Protein AF-A0A3A9ALZ8-F1 (afdb_monomer)

Structure (mmCIF, N/CA/C/O backbone):
data_AF-A0A3A9ALZ8-F1
#
_entry.id   AF-A0A3A9ALZ8-F1
#
loop_
_atom_site.group_PDB
_atom_site.id
_atom_site.type_symbol
_atom_site.label_atom_id
_atom_site.label_alt_id
_atom_site.label_comp_id
_atom_site.label_asym_id
_atom_site.label_entity_id
_atom_site.label_seq_id
_atom_site.pdbx_PDB_ins_code
_atom_site.Cartn_x
_atom_site.Cartn_y
_atom_site.Cartn_z
_atom_site.occupancy
_atom_site.B_iso_or_equiv
_atom_site.auth_seq_id
_atom_site.auth_comp_id
_atom_site.auth_asym_id
_atom_site.auth_atom_id
_atom_site.pdbx_PDB_model_num
ATOM 1 N N . MET A 1 1 ? 8.168 -3.096 16.384 1.00 80.00 1 MET A N 1
ATOM 2 C CA . MET A 1 1 ? 7.434 -2.612 15.188 1.00 80.00 1 MET A CA 1
ATOM 3 C C . MET A 1 1 ? 6.151 -3.407 14.941 1.00 80.00 1 MET A C 1
ATOM 5 O O . MET A 1 1 ? 5.094 -2.793 14.881 1.00 80.00 1 MET A O 1
ATOM 9 N N . LEU A 1 2 ? 6.206 -4.744 14.873 1.00 89.50 2 LEU A N 1
ATOM 10 C CA . LEU A 1 2 ? 5.036 -5.590 14.574 1.00 89.50 2 LEU A CA 1
ATOM 11 C C . LEU A 1 2 ? 3.878 -5.452 15.576 1.00 89.50 2 LEU A C 1
ATOM 13 O O . LEU A 1 2 ? 2.742 -5.302 15.146 1.00 89.50 2 LEU A O 1
ATOM 17 N N . ASN A 1 3 ? 4.152 -5.383 16.886 1.00 92.62 3 ASN A N 1
ATOM 18 C CA . ASN A 1 3 ? 3.104 -5.153 17.897 1.00 92.62 3 ASN A CA 1
ATOM 19 C C . ASN A 1 3 ? 2.332 -3.846 17.657 1.00 92.62 3 ASN A C 1
ATOM 21 O O . ASN A 1 3 ? 1.124 -3.801 17.855 1.00 92.62 3 ASN A O 1
ATOM 25 N N . LYS A 1 4 ? 3.009 -2.797 17.166 1.00 93.56 4 LYS A N 1
ATOM 26 C CA . LYS A 1 4 ? 2.353 -1.530 16.808 1.00 93.56 4 LYS A CA 1
ATOM 27 C C . LYS A 1 4 ? 1.463 -1.683 15.568 1.00 93.56 4 LYS A C 1
ATOM 29 O O . LYS A 1 4 ? 0.420 -1.052 15.506 1.00 93.56 4 LYS A O 1
ATOM 34 N N . CYS A 1 5 ? 1.858 -2.525 14.609 1.00 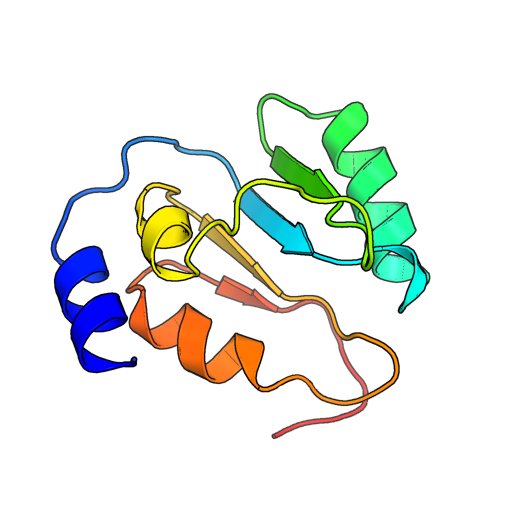93.38 5 CYS A N 1
ATOM 35 C CA . CYS A 1 5 ? 1.052 -2.824 13.420 1.00 93.38 5 CYS A CA 1
ATOM 36 C C . CYS A 1 5 ? -0.201 -3.621 13.788 1.00 93.38 5 CYS A C 1
ATOM 38 O O . CYS A 1 5 ? -1.288 -3.237 13.379 1.00 93.38 5 CYS A O 1
ATOM 40 N N . ARG A 1 6 ? -0.055 -4.652 14.630 1.00 95.12 6 ARG A N 1
ATOM 41 C CA . ARG A 1 6 ? -1.183 -5.459 15.120 1.00 95.12 6 ARG A CA 1
ATOM 42 C C . ARG A 1 6 ? -2.172 -4.616 15.920 1.00 95.12 6 ARG A C 1
ATOM 44 O O . ARG A 1 6 ? -3.358 -4.677 15.648 1.00 95.12 6 ARG A O 1
ATOM 51 N N . LYS A 1 7 ? -1.678 -3.747 16.809 1.00 95.94 7 LYS A N 1
ATOM 52 C CA . LYS A 1 7 ? -2.53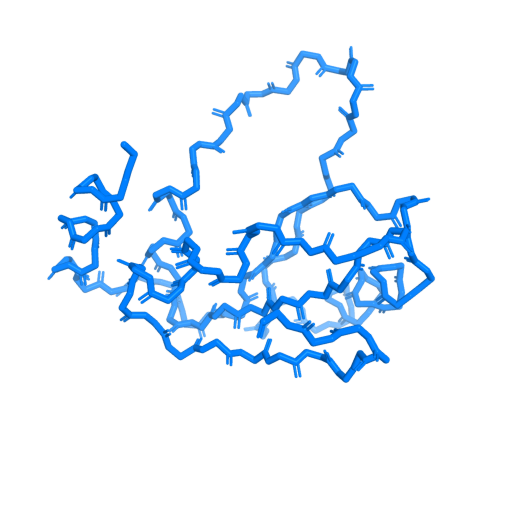0 -2.794 17.531 1.00 95.94 7 LYS A CA 1
ATOM 53 C C . LYS A 1 7 ? -3.261 -1.835 16.581 1.00 95.94 7 LYS A C 1
ATOM 55 O O . LYS A 1 7 ? -4.443 -1.587 16.751 1.00 95.94 7 LYS A O 1
ATOM 60 N N . ALA A 1 8 ? -2.585 -1.319 15.553 1.00 94.81 8 ALA A N 1
ATOM 61 C CA . ALA A 1 8 ? -3.231 -0.469 14.548 1.00 94.81 8 ALA A CA 1
ATOM 62 C C . ALA A 1 8 ? -4.270 -1.229 13.697 1.00 94.81 8 ALA A C 1
ATOM 64 O O . ALA A 1 8 ? -5.218 -0.625 13.203 1.00 94.81 8 ALA A O 1
ATOM 65 N N . ALA A 1 9 ? -4.107 -2.545 13.529 1.00 94.56 9 ALA A N 1
ATOM 66 C CA . ALA A 1 9 ? -5.034 -3.396 12.789 1.00 94.56 9 ALA A CA 1
ATOM 67 C C . ALA A 1 9 ? -6.398 -3.551 13.478 1.00 94.56 9 ALA A C 1
ATOM 69 O O . ALA A 1 9 ? -7.396 -3.754 12.783 1.00 94.56 9 ALA A O 1
ATOM 70 N N . GLU A 1 10 ? -6.423 -3.452 14.814 1.00 96.25 10 GLU A N 1
ATOM 71 C CA . GLU A 1 10 ? -7.631 -3.535 15.649 1.00 96.25 10 GLU A CA 1
ATOM 72 C C . GLU A 1 10 ? -8.591 -2.366 15.387 1.00 96.25 10 GLU A C 1
ATOM 74 O O . GLU A 1 10 ? -9.806 -2.516 15.511 1.00 96.25 10 GLU A O 1
ATOM 79 N N . GLU A 1 11 ? -8.069 -1.206 14.979 1.00 95.44 11 GLU A N 1
ATOM 80 C CA . GLU A 1 11 ? -8.905 -0.079 14.578 1.00 95.44 11 GLU A CA 1
ATOM 81 C C . GLU A 1 11 ? -9.594 -0.357 13.239 1.00 95.44 11 GLU A C 1
ATOM 83 O O . GLU A 1 11 ? -9.022 -0.954 12.324 1.00 95.44 11 GLU A O 1
ATOM 88 N N . LYS A 1 12 ? -10.826 0.134 13.075 1.00 96.38 12 LYS A N 1
ATOM 89 C CA . LYS A 1 12 ? -11.516 0.085 11.782 1.00 96.38 12 LYS A CA 1
ATOM 90 C C . LYS A 1 12 ? -10.822 1.020 10.788 1.00 96.38 12 LYS A C 1
ATOM 92 O O . LYS A 1 12 ? -10.464 2.150 11.126 1.00 96.38 12 LYS A O 1
ATOM 97 N N . TRP A 1 13 ? -10.667 0.564 9.546 1.00 97.56 13 TRP A N 1
ATOM 98 C CA . TRP A 1 13 ? -10.225 1.429 8.453 1.00 97.56 13 TRP A CA 1
ATOM 99 C C . TRP A 1 13 ? -11.205 2.600 8.258 1.00 97.56 13 TRP A C 1
ATOM 101 O O . TRP A 1 13 ? -12.403 2.489 8.527 1.00 97.56 13 TRP A O 1
ATOM 111 N N . LYS A 1 14 ? -10.673 3.728 7.793 1.00 97.50 14 LYS A N 1
ATOM 112 C CA . LYS A 1 14 ? -11.378 5.000 7.583 1.00 97.50 14 LYS A CA 1
ATOM 113 C C . LYS A 1 14 ? -11.424 5.396 6.109 1.00 97.50 14 LYS A C 1
ATOM 115 O O . LYS A 1 14 ? -12.327 6.115 5.704 1.00 97.50 14 LYS A O 1
ATOM 120 N N . ASP A 1 15 ? -10.483 4.899 5.311 1.00 97.69 15 ASP A N 1
ATOM 121 C CA . ASP A 1 15 ? -10.374 5.193 3.886 1.00 97.69 15 ASP A CA 1
ATOM 122 C C . ASP A 1 15 ? -10.573 3.905 3.064 1.00 97.69 15 ASP A C 1
ATOM 124 O O . ASP A 1 15 ? -9.837 2.939 3.275 1.00 97.69 15 ASP A O 1
ATOM 128 N N . PRO A 1 16 ? -11.560 3.830 2.154 1.00 98.00 16 PRO A N 1
ATOM 129 C CA . PRO A 1 16 ? -11.839 2.619 1.386 1.00 98.00 16 PRO A CA 1
ATOM 130 C C . PRO A 1 16 ? -10.830 2.339 0.258 1.00 98.00 16 PRO A C 1
ATOM 132 O O . PRO A 1 16 ? -10.929 1.285 -0.371 1.00 98.00 16 PRO A O 1
ATOM 135 N N . ARG A 1 17 ? -9.889 3.249 -0.017 1.00 98.06 17 ARG A N 1
ATOM 136 C CA . ARG A 1 17 ? -8.936 3.155 -1.133 1.00 98.06 17 ARG A CA 1
ATOM 137 C C . ARG A 1 17 ? -7.819 2.141 -0.895 1.00 98.06 17 ARG A C 1
ATOM 139 O O . ARG A 1 17 ? -7.547 1.717 0.230 1.00 98.06 17 ARG A O 1
ATOM 146 N N . ILE A 1 18 ? -7.140 1.791 -1.984 1.00 97.75 18 ILE A N 1
ATOM 147 C CA . ILE A 1 18 ? -5.911 0.998 -2.005 1.00 97.75 18 ILE A CA 1
ATOM 148 C C . ILE A 1 18 ? -4.724 1.918 -1.731 1.00 97.75 18 ILE A C 1
ATOM 150 O O . ILE A 1 18 ? -4.470 2.860 -2.481 1.00 97.75 18 ILE A O 1
ATOM 154 N N . CYS A 1 19 ? -3.977 1.634 -0.668 1.00 96.19 19 CYS A N 1
ATOM 155 C CA . CYS A 1 19 ? -2.838 2.449 -0.268 1.00 96.19 19 CYS A CA 1
ATOM 156 C C . CYS A 1 19 ? -1.495 1.828 -0.645 1.00 96.19 19 CYS A C 1
ATOM 158 O O . CYS A 1 19 ? -1.252 0.636 -0.436 1.00 96.19 19 CYS A O 1
ATOM 160 N N . TRP A 1 20 ? -0.592 2.685 -1.123 1.00 93.75 20 TRP A N 1
ATOM 161 C CA . TRP A 1 20 ? 0.837 2.413 -1.187 1.00 93.75 20 TRP A CA 1
ATOM 162 C C . TRP A 1 20 ? 1.624 3.706 -1.012 1.00 93.75 20 TRP A C 1
ATOM 164 O O . TRP A 1 20 ? 1.251 4.769 -1.497 1.00 93.75 20 TRP A O 1
ATOM 174 N N . LYS A 1 21 ? 2.757 3.597 -0.327 1.00 90.50 21 LYS A N 1
ATOM 175 C CA . LYS A 1 21 ? 3.686 4.711 -0.105 1.00 90.50 21 LYS A CA 1
ATOM 176 C C . LYS A 1 21 ? 5.109 4.236 -0.284 1.00 90.50 21 LYS A C 1
ATOM 178 O O . LYS A 1 21 ? 5.471 3.238 0.342 1.00 90.50 21 LYS A O 1
ATOM 183 N N . GLY A 1 22 ? 5.927 4.896 -1.088 1.00 87.81 22 GLY A N 1
ATOM 184 C CA . GLY A 1 22 ? 7.309 4.460 -1.266 1.00 87.81 22 GLY A CA 1
ATOM 185 C C . GLY A 1 22 ? 8.049 5.122 -2.415 1.00 87.81 22 GLY A C 1
ATOM 186 O O . GLY A 1 22 ? 7.537 5.998 -3.104 1.00 87.81 22 GLY A O 1
ATOM 187 N N . ASN A 1 23 ? 9.290 4.684 -2.624 1.00 88.25 23 ASN A N 1
ATOM 188 C CA . ASN A 1 23 ? 10.115 5.189 -3.712 1.00 88.25 23 ASN A CA 1
ATOM 189 C C . ASN A 1 23 ? 9.779 4.465 -5.024 1.00 88.25 23 ASN A C 1
ATOM 191 O O . ASN A 1 23 ? 10.077 3.273 -5.188 1.00 88.25 23 ASN A O 1
ATOM 195 N N . VAL A 1 24 ? 9.179 5.203 -5.956 1.00 89.88 24 VAL A N 1
ATOM 196 C CA . VAL A 1 24 ? 8.775 4.719 -7.283 1.00 89.88 24 VAL A CA 1
ATOM 197 C C . VAL A 1 24 ? 9.959 4.457 -8.214 1.00 89.88 24 VAL A C 1
ATOM 199 O O . VAL A 1 24 ? 9.889 3.561 -9.046 1.00 89.88 24 VAL A O 1
ATOM 202 N N . LYS A 1 25 ? 11.102 5.125 -8.003 1.00 88.38 25 LYS A N 1
ATOM 203 C CA . LYS A 1 25 ? 12.305 5.011 -8.853 1.00 88.38 25 LYS A CA 1
ATOM 204 C C . LYS A 1 25 ? 13.021 3.658 -8.738 1.00 88.38 25 LYS A C 1
ATOM 206 O O . LYS A 1 25 ? 14.028 3.437 -9.390 1.00 88.38 25 LYS A O 1
ATOM 211 N N . THR A 1 26 ? 12.531 2.763 -7.881 1.00 87.25 26 THR A N 1
ATOM 212 C CA . THR A 1 26 ? 13.153 1.456 -7.608 1.00 87.25 26 THR A CA 1
ATOM 213 C C . THR A 1 26 ? 12.600 0.316 -8.462 1.00 87.25 26 THR A C 1
ATOM 215 O O . THR A 1 26 ? 13.165 -0.774 -8.443 1.00 87.25 26 THR A O 1
ATOM 218 N N . ASN A 1 27 ? 11.482 0.522 -9.170 1.00 89.75 27 ASN A N 1
ATOM 219 C CA . ASN A 1 27 ? 10.894 -0.484 -10.052 1.00 89.75 27 ASN A CA 1
ATOM 220 C C . ASN A 1 27 ? 9.898 0.154 -11.038 1.00 89.75 27 ASN A C 1
ATOM 222 O O . ASN A 1 27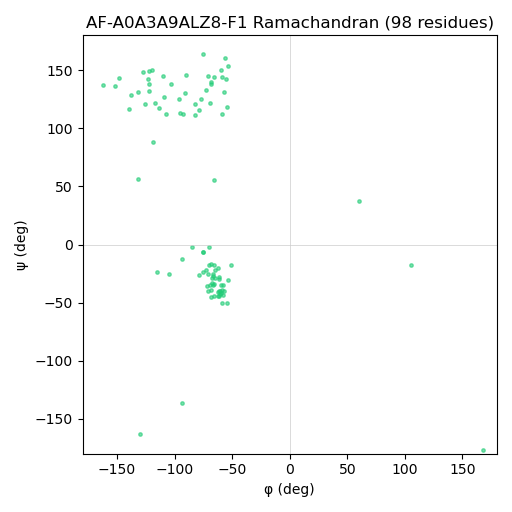 ? 9.063 0.958 -10.627 1.00 89.75 27 ASN A O 1
ATOM 226 N N . VAL A 1 28 ? 9.927 -0.251 -12.312 1.00 91.00 28 VAL A N 1
ATOM 227 C CA . VAL A 1 28 ? 9.025 0.282 -13.352 1.00 91.00 28 VAL A CA 1
ATOM 228 C C . VAL A 1 28 ? 7.538 0.065 -13.036 1.00 91.00 28 VAL A C 1
ATOM 230 O O . VAL A 1 28 ? 6.728 0.956 -13.279 1.00 91.00 28 VAL A O 1
ATOM 233 N N . SER A 1 29 ? 7.164 -1.045 -12.395 1.00 91.50 29 SER A N 1
ATOM 234 C CA . SER A 1 29 ? 5.772 -1.304 -12.008 1.00 91.50 29 SER A CA 1
ATOM 235 C C . SER A 1 29 ? 5.264 -0.330 -10.942 1.00 91.50 29 SER A C 1
ATOM 237 O O . SER A 1 29 ? 4.070 -0.051 -10.879 1.00 91.50 29 SER A O 1
ATOM 239 N N . ARG A 1 30 ? 6.155 0.251 -10.123 1.00 91.75 30 ARG A N 1
ATOM 240 C CA . ARG A 1 30 ? 5.776 1.309 -9.169 1.00 91.75 30 ARG A CA 1
ATOM 241 C C . ARG A 1 30 ? 5.457 2.621 -9.883 1.00 91.75 30 ARG A C 1
ATOM 243 O O . ARG A 1 30 ? 4.542 3.316 -9.459 1.00 91.75 30 ARG A O 1
ATOM 250 N N . MET A 1 31 ? 6.176 2.935 -10.964 1.00 91.69 31 MET A N 1
ATOM 251 C CA . MET A 1 31 ? 5.848 4.074 -11.832 1.00 91.69 31 MET A CA 1
ATOM 252 C C . MET A 1 31 ? 4.508 3.857 -12.540 1.00 91.69 31 MET A C 1
ATOM 254 O O . MET A 1 31 ? 3.673 4.750 -12.548 1.00 91.69 31 MET A O 1
ATOM 258 N N . GLN A 1 32 ? 4.260 2.655 -13.068 1.00 92.75 32 GLN A N 1
ATOM 259 C CA . GLN A 1 32 ? 2.970 2.315 -13.680 1.00 92.75 32 GLN A CA 1
ATOM 260 C C . GLN A 1 32 ? 1.804 2.478 -12.698 1.00 92.75 32 GLN A C 1
ATOM 262 O O . GLN A 1 32 ? 0.785 3.064 -13.051 1.00 92.75 32 GLN A O 1
ATOM 267 N N . LEU A 1 33 ? 1.962 2.020 -11.453 1.00 91.94 33 LEU A N 1
ATOM 268 C CA . LEU A 1 33 ? 0.942 2.213 -10.423 1.00 91.94 33 LEU A CA 1
ATOM 269 C C . LEU A 1 33 ? 0.734 3.673 -10.033 1.00 91.94 33 LEU A C 1
ATOM 271 O O . LEU A 1 33 ? -0.402 4.042 -9.753 1.00 91.94 33 LEU A O 1
ATOM 275 N N . LEU A 1 34 ? 1.786 4.497 -10.043 1.00 93.31 34 LEU A N 1
ATOM 276 C CA . LEU A 1 34 ? 1.634 5.936 -9.850 1.00 93.31 34 LEU A CA 1
ATOM 277 C C . LEU A 1 34 ? 0.711 6.518 -10.932 1.00 93.31 34 LEU A C 1
ATOM 279 O O . LEU A 1 34 ? -0.301 7.120 -10.587 1.00 93.31 34 LEU A O 1
ATOM 283 N N . TYR A 1 35 ? 0.965 6.230 -12.212 1.00 94.38 35 TYR A N 1
ATOM 284 C CA . TYR A 1 35 ? 0.100 6.692 -13.307 1.00 94.38 35 TYR A CA 1
ATOM 285 C C . TYR A 1 35 ? -1.342 6.175 -13.196 1.00 94.38 35 TYR A C 1
ATOM 287 O O . TYR A 1 35 ? -2.293 6.916 -13.440 1.00 94.38 35 TYR A O 1
ATOM 295 N N . ILE A 1 36 ? -1.530 4.910 -12.800 1.00 94.62 36 ILE A N 1
ATOM 296 C CA . ILE A 1 36 ? -2.867 4.349 -12.550 1.00 94.62 36 ILE A CA 1
ATOM 297 C C . ILE A 1 36 ? -3.552 5.112 -11.412 1.00 94.62 36 ILE A C 1
ATOM 299 O O . ILE A 1 36 ? -4.720 5.467 -11.532 1.00 94.62 36 ILE A O 1
ATOM 303 N N . SER A 1 37 ? -2.834 5.402 -10.327 1.00 95.50 37 SER A N 1
ATOM 304 C CA . SER A 1 37 ? -3.399 6.105 -9.176 1.00 95.50 37 SER A CA 1
ATOM 305 C C . SER A 1 37 ? -3.780 7.553 -9.474 1.00 95.50 37 SER A C 1
ATOM 307 O O . SER A 1 37 ? -4.793 8.022 -8.968 1.00 95.50 37 SER A O 1
ATOM 309 N N . GLU A 1 38 ? -3.017 8.236 -10.330 1.00 95.44 38 GLU A N 1
ATOM 310 C CA . GLU A 1 38 ? -3.326 9.593 -10.789 1.00 95.44 38 GLU A CA 1
ATOM 311 C 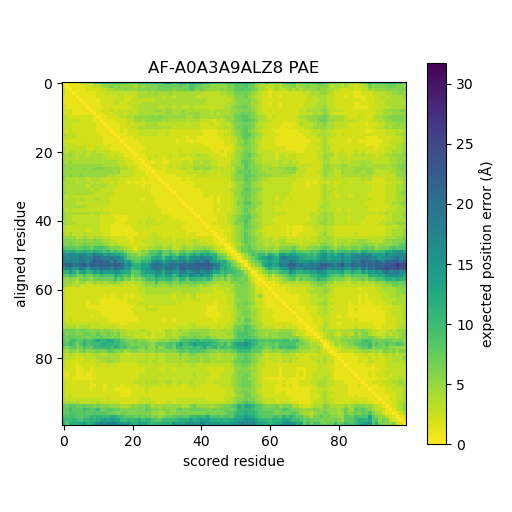C . GLU A 1 38 ? -4.586 9.614 -11.662 1.00 95.44 38 GLU A C 1
ATOM 313 O O . GLU A 1 38 ? -5.359 10.568 -11.610 1.00 95.44 38 GLU A O 1
ATOM 318 N N . ARG A 1 39 ? -4.822 8.546 -12.435 1.00 97.75 39 ARG A N 1
ATOM 319 C CA . ARG A 1 39 ? -6.016 8.397 -13.278 1.00 97.75 39 ARG A CA 1
ATOM 320 C C . ARG A 1 39 ? -7.263 7.966 -12.502 1.00 97.75 39 ARG A C 1
ATOM 322 O O . ARG A 1 39 ? -8.369 8.248 -12.952 1.00 97.75 39 ARG A O 1
ATOM 329 N N . PHE A 1 40 ? -7.081 7.278 -11.379 1.00 97.38 40 PHE A N 1
ATOM 330 C CA . PHE A 1 40 ? -8.149 6.669 -10.581 1.00 97.38 40 PHE A CA 1
ATOM 331 C C . PHE A 1 40 ? -8.016 7.012 -9.077 1.00 97.38 40 PHE A C 1
ATOM 333 O O . PHE A 1 40 ? -7.908 6.108 -8.233 1.00 97.38 40 PHE A O 1
ATOM 340 N N . PRO A 1 41 ? -7.979 8.306 -8.703 1.00 96.81 41 PRO A N 1
ATOM 341 C CA . PRO A 1 41 ? -7.708 8.752 -7.330 1.00 96.81 41 PRO A CA 1
ATOM 342 C C . PRO A 1 41 ? -8.797 8.363 -6.312 1.00 96.81 41 PRO A C 1
ATOM 344 O O . PRO A 1 41 ? -8.559 8.366 -5.099 1.00 96.81 41 PRO A O 1
ATOM 347 N N . GLU A 1 42 ? -9.993 8.009 -6.783 1.00 97.44 42 GLU A N 1
ATOM 348 C CA . GLU A 1 42 ? -11.100 7.485 -5.984 1.00 97.44 42 GLU A CA 1
ATOM 349 C C . GLU A 1 42 ? -10.872 6.041 -5.518 1.00 97.44 42 GLU A C 1
ATOM 351 O O . GLU A 1 42 ? -11.456 5.623 -4.519 1.00 97.44 42 GLU A O 1
ATOM 356 N N . TYR A 1 43 ? -9.999 5.294 -6.202 1.00 97.06 43 TYR A N 1
ATOM 357 C CA . TYR A 1 43 ? -9.646 3.916 -5.855 1.00 97.06 43 TYR A CA 1
ATOM 358 C C . TYR A 1 43 ? -8.270 3.807 -5.199 1.00 97.06 43 TYR A C 1
ATOM 360 O O . TYR A 1 43 ? -8.042 2.879 -4.420 1.00 97.06 43 TYR A O 1
ATOM 368 N N . PHE A 1 44 ? -7.363 4.750 -5.465 1.00 97.12 44 PHE A N 1
ATOM 369 C CA . PHE A 1 44 ? -5.974 4.679 -5.021 1.00 97.12 44 PHE A CA 1
ATOM 370 C C . PHE A 1 44 ? -5.559 5.882 -4.172 1.00 97.12 44 PHE A C 1
ATOM 372 O O . PHE A 1 44 ? -5.842 7.033 -4.479 1.00 97.12 44 PHE A O 1
ATOM 379 N N . SER A 1 45 ? -4.810 5.600 -3.110 1.00 94.88 45 SER A N 1
ATOM 380 C CA . SER A 1 45 ? -4.068 6.586 -2.329 1.00 94.88 45 SER A CA 1
ATOM 381 C C . SER A 1 45 ? -2.586 6.243 -2.416 1.00 94.88 45 SER A C 1
ATOM 383 O O . SER A 1 45 ? -2.057 5.491 -1.592 1.00 94.88 45 SER A O 1
ATOM 385 N N . PHE A 1 46 ? -1.924 6.771 -3.441 1.00 92.25 46 PHE A N 1
ATOM 386 C CA . PHE A 1 46 ? -0.534 6.462 -3.754 1.00 92.25 46 PHE A CA 1
ATOM 387 C C . PHE A 1 46 ? 0.361 7.662 -3.443 1.00 92.25 46 PHE A C 1
ATOM 389 O O . PHE A 1 46 ? 0.103 8.769 -3.906 1.00 92.25 46 PHE A O 1
ATOM 396 N N . GLU A 1 47 ? 1.413 7.457 -2.653 1.00 87.81 47 GLU A N 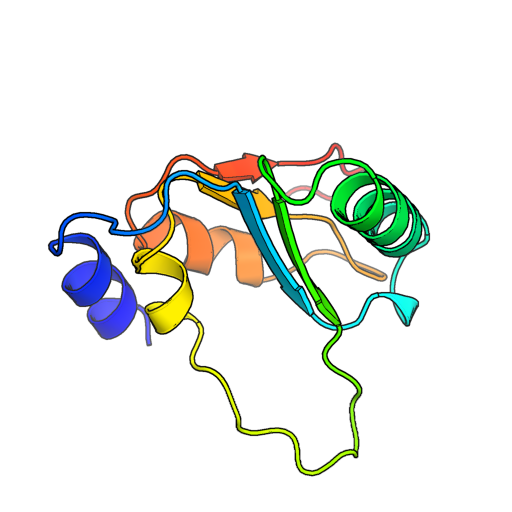1
ATOM 397 C CA . GLU A 1 47 ? 2.319 8.538 -2.253 1.00 87.81 47 GLU A CA 1
ATOM 398 C C . GLU A 1 47 ? 3.772 8.199 -2.593 1.00 87.81 47 GLU A C 1
ATOM 400 O O . GLU A 1 47 ? 4.343 7.213 -2.109 1.00 87.81 47 GL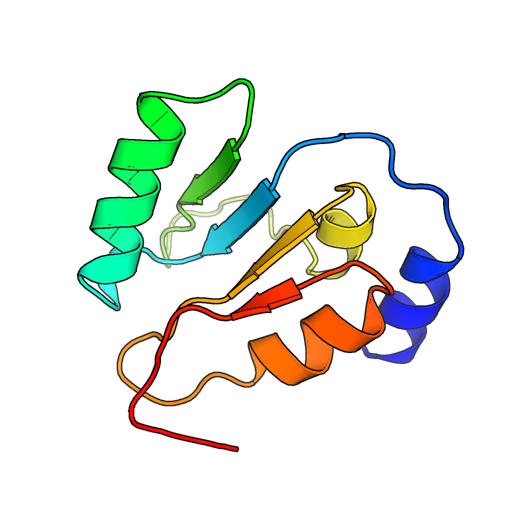U A O 1
ATOM 405 N N . MET A 1 48 ? 4.400 9.040 -3.416 1.00 86.69 48 MET A N 1
ATOM 406 C CA . MET A 1 48 ? 5.827 8.934 -3.691 1.00 86.69 48 MET A CA 1
ATOM 407 C C . MET A 1 48 ? 6.637 9.485 -2.514 1.00 86.69 48 MET A C 1
ATOM 409 O O . MET A 1 48 ? 6.521 10.651 -2.150 1.00 86.69 48 MET A O 1
ATOM 413 N N . VAL A 1 49 ? 7.540 8.662 -1.983 1.00 80.56 49 VAL A N 1
ATOM 414 C CA . VAL A 1 49 ? 8.505 9.066 -0.955 1.00 80.56 49 VAL A CA 1
ATOM 415 C C . VAL A 1 49 ? 9.897 9.146 -1.582 1.00 80.56 49 VAL A C 1
ATOM 417 O O . VAL A 1 49 ? 10.477 8.125 -1.962 1.00 80.56 49 VAL A O 1
ATOM 420 N N . GLU A 1 50 ? 10.449 10.358 -1.690 1.00 70.94 50 GLU A N 1
ATOM 421 C CA . GLU A 1 50 ? 11.818 10.585 -2.170 1.00 70.94 50 GLU A CA 1
ATOM 422 C C . GLU A 1 50 ? 12.825 10.583 -1.011 1.00 70.94 50 GLU A C 1
ATOM 424 O O . GLU A 1 50 ? 12.663 11.287 -0.014 1.00 70.94 50 GLU A O 1
ATOM 429 N N . LYS A 1 51 ? 13.907 9.808 -1.152 1.00 63.47 51 LYS A N 1
ATOM 430 C CA . LYS A 1 51 ? 15.005 9.767 -0.177 1.00 63.47 51 LYS A CA 1
ATOM 431 C C . LYS A 1 51 ? 15.758 11.107 -0.217 1.00 63.47 51 LYS A C 1
ATOM 433 O O . LYS A 1 51 ? 16.254 11.482 -1.272 1.00 63.47 51 LYS A O 1
ATOM 438 N N . GLY A 1 52 ? 15.848 11.817 0.910 1.00 58.81 52 GLY A N 1
ATOM 439 C CA . GLY A 1 52 ? 16.644 13.050 1.045 1.00 58.81 52 GLY A CA 1
ATOM 440 C C . GLY A 1 52 ? 15.845 14.357 1.084 1.00 58.81 52 GLY A C 1
ATOM 441 O O . GLY A 1 52 ? 16.344 15.3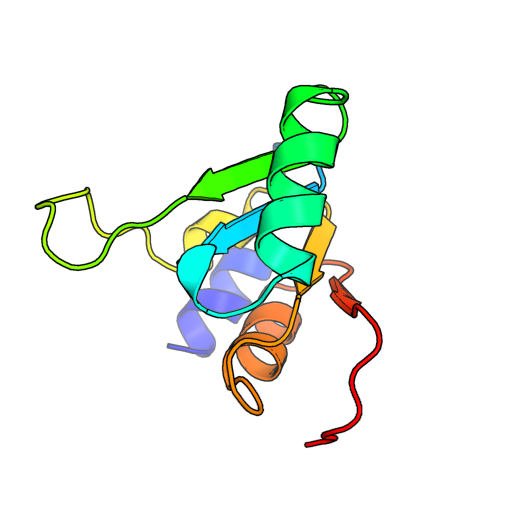48 1.613 1.00 58.81 52 GLY A O 1
ATOM 442 N N . LYS A 1 53 ? 14.578 14.367 0.651 1.00 57.06 53 LYS A N 1
ATOM 443 C CA . LYS A 1 53 ? 13.655 15.420 1.093 1.00 57.06 53 LYS A CA 1
ATOM 444 C C . LYS A 1 53 ? 13.315 15.132 2.554 1.00 57.06 53 LYS A C 1
ATOM 446 O O . LYS A 1 53 ? 13.000 13.989 2.884 1.00 57.06 53 LYS A O 1
ATOM 451 N N . LYS A 1 54 ? 13.372 16.143 3.432 1.00 48.97 54 LYS A N 1
ATOM 452 C CA . LYS A 1 54 ? 12.833 16.092 4.808 1.00 48.97 54 LYS A CA 1
ATOM 453 C C . LYS A 1 54 ? 11.298 15.971 4.767 1.00 48.97 54 LYS A C 1
ATOM 455 O O . LYS A 1 54 ? 10.580 16.816 5.286 1.00 48.97 54 LYS A O 1
ATOM 460 N N . GLY A 1 55 ? 10.783 14.956 4.080 1.00 56.00 55 GLY A N 1
ATOM 461 C CA . GLY A 1 55 ? 9.387 14.575 4.153 1.00 56.00 55 GLY A CA 1
ATOM 462 C C . GLY A 1 55 ? 9.101 14.063 5.556 1.00 56.00 55 GLY A C 1
ATOM 463 O O . GLY A 1 55 ? 9.956 13.438 6.190 1.00 56.00 55 GLY A O 1
ATOM 464 N N . LYS A 1 56 ? 7.900 14.351 6.054 1.00 60.53 56 LYS A N 1
ATOM 465 C CA . LYS A 1 56 ? 7.410 13.799 7.314 1.00 60.53 56 LYS A CA 1
ATOM 466 C C . LYS A 1 56 ? 7.524 12.276 7.227 1.00 60.53 56 LYS A C 1
ATOM 468 O O . LYS A 1 56 ? 6.931 11.666 6.343 1.00 60.53 56 LYS A O 1
ATOM 473 N N . TYR A 1 57 ? 8.322 11.664 8.103 1.00 66.62 57 TYR A N 1
ATOM 474 C CA . TYR A 1 57 ? 8.349 10.209 8.222 1.00 66.62 57 TYR A CA 1
ATOM 475 C C . TYR A 1 57 ? 6.933 9.749 8.570 1.00 66.62 57 TYR A C 1
ATOM 477 O O . TYR A 1 57 ? 6.438 10.060 9.651 1.00 66.62 57 TYR A O 1
ATOM 485 N N . VAL A 1 58 ? 6.282 9.055 7.638 1.00 71.50 58 VAL A N 1
ATOM 486 C CA . VAL A 1 58 ? 4.975 8.437 7.854 1.00 71.50 58 VAL A CA 1
ATOM 487 C C . VAL A 1 58 ? 5.215 7.000 8.317 1.00 71.50 58 VAL A C 1
ATOM 489 O O . VAL A 1 58 ? 5.719 6.185 7.534 1.00 71.50 58 VAL A O 1
ATOM 492 N N . PRO A 1 59 ? 4.886 6.654 9.573 1.00 83.81 59 PRO A N 1
ATOM 493 C CA . PRO A 1 59 ? 5.009 5.291 10.058 1.00 83.81 59 PRO A CA 1
ATOM 494 C C . PRO A 1 59 ? 4.160 4.327 9.225 1.00 83.81 59 PRO A C 1
ATOM 496 O O . PRO A 1 59 ? 3.031 4.633 8.848 1.00 83.81 59 PRO A O 1
ATOM 499 N N . MET A 1 60 ? 4.660 3.106 9.019 1.00 87.00 60 MET A N 1
ATOM 500 C CA . MET A 1 60 ? 3.913 2.042 8.328 1.00 87.00 60 MET A CA 1
ATOM 501 C C . MET A 1 60 ? 2.532 1.786 8.958 1.00 87.00 60 MET A C 1
ATOM 503 O O . MET A 1 60 ? 1.586 1.448 8.257 1.00 87.00 60 MET A O 1
ATOM 507 N N . THR A 1 61 ? 2.399 1.992 10.272 1.00 92.94 61 THR A N 1
ATOM 508 C CA . THR A 1 61 ? 1.139 1.827 11.009 1.00 92.94 61 THR A CA 1
ATOM 509 C C . THR A 1 61 ? 0.033 2.759 10.527 1.00 92.94 61 THR A C 1
ATOM 511 O O . THR A 1 61 ? -1.128 2.381 10.599 1.00 92.94 61 THR A O 1
ATOM 514 N N . GLU A 1 62 ? 0.360 3.937 9.985 1.00 91.81 62 GLU A N 1
ATOM 515 C CA . GLU A 1 62 ? -0.654 4.837 9.425 1.00 91.81 62 GLU A CA 1
ATOM 516 C C . GLU A 1 62 ? -1.356 4.231 8.207 1.00 91.81 62 GLU A C 1
ATOM 518 O O . GLU A 1 62 ? -2.479 4.615 7.900 1.00 91.81 62 GLU A O 1
ATOM 523 N N . GLN A 1 63 ? -0.748 3.254 7.526 1.00 93.94 63 GLN A N 1
ATOM 524 C CA . GLN A 1 63 ? -1.397 2.576 6.403 1.00 93.94 63 GLN A CA 1
ATOM 525 C C . GLN A 1 63 ? -2.566 1.685 6.857 1.00 93.94 63 GLN A C 1
ATOM 527 O O . GLN A 1 63 ? -3.439 1.396 6.046 1.00 93.94 63 GLN A O 1
ATOM 532 N N . ALA A 1 64 ? -2.668 1.327 8.146 1.00 95.75 64 ALA A N 1
ATOM 533 C CA . ALA A 1 64 ? -3.823 0.591 8.673 1.00 95.75 64 ALA A CA 1
ATOM 534 C C . ALA A 1 64 ? -5.146 1.367 8.542 1.00 95.75 64 ALA A C 1
ATOM 536 O O . ALA A 1 64 ? -6.215 0.758 8.561 1.00 95.75 64 ALA A O 1
ATOM 537 N N . GLN A 1 65 ? -5.113 2.695 8.377 1.00 96.69 65 GLN A N 1
ATOM 538 C CA . GLN A 1 65 ? -6.336 3.477 8.171 1.00 96.69 65 GLN A CA 1
ATOM 539 C C . GLN A 1 65 ? -7.005 3.199 6.816 1.00 96.69 65 GLN A C 1
ATOM 541 O O . GLN A 1 65 ? -8.175 3.531 6.645 1.00 96.69 65 GLN A O 1
ATOM 546 N N . TYR A 1 66 ? -6.293 2.590 5.867 1.00 97.75 66 TYR A N 1
ATOM 547 C CA . TYR A 1 66 ? -6.835 2.222 4.565 1.00 97.75 66 TYR A CA 1
ATOM 548 C C . TYR A 1 66 ? -7.424 0.817 4.600 1.00 97.75 66 TYR A C 1
ATOM 550 O O . TYR A 1 66 ? -6.934 -0.070 5.303 1.00 97.75 66 TYR A O 1
ATOM 558 N N . LYS A 1 67 ? -8.489 0.611 3.829 1.00 97.88 67 LYS A N 1
ATOM 559 C CA . LYS A 1 67 ? -9.187 -0.668 3.727 1.00 97.88 67 LYS A CA 1
ATOM 560 C C . LYS A 1 67 ? -8.330 -1.712 3.035 1.00 97.88 67 LYS A C 1
ATOM 562 O O . LYS A 1 67 ? -8.346 -2.865 3.452 1.00 97.88 67 LYS A O 1
ATOM 567 N N . TYR A 1 68 ? -7.594 -1.304 2.006 1.00 98.00 68 TYR A N 1
ATOM 568 C CA . TYR A 1 68 ? -6.778 -2.190 1.192 1.00 98.00 68 TYR A CA 1
ATOM 569 C C . TYR A 1 68 ? -5.347 -1.681 1.096 1.00 98.00 68 TYR A C 1
ATOM 571 O O . TYR A 1 68 ? -5.086 -0.476 1.071 1.00 98.00 68 TYR A O 1
ATOM 579 N N . LEU A 1 69 ? -4.418 -2.620 0.985 1.00 97.19 69 LEU A N 1
ATOM 580 C CA . LEU A 1 69 ? -3.002 -2.350 0.790 1.00 97.19 69 LEU A CA 1
ATOM 581 C C . LEU A 1 69 ? -2.550 -3.034 -0.496 1.00 97.19 69 LEU A C 1
ATOM 583 O O . LEU A 1 69 ? -3.074 -4.083 -0.860 1.00 97.19 69 LEU A O 1
ATOM 587 N N . ILE A 1 70 ? -1.565 -2.463 -1.177 1.00 95.50 70 ILE A N 1
ATOM 588 C CA . ILE A 1 70 ? -0.895 -3.114 -2.305 1.00 95.50 70 ILE A CA 1
ATOM 589 C C . ILE A 1 70 ? 0.598 -3.179 -2.022 1.00 95.50 70 ILE A C 1
ATOM 591 O O . ILE A 1 70 ? 1.171 -2.258 -1.440 1.00 95.50 70 ILE A O 1
ATOM 595 N N . ASP A 1 71 ? 1.235 -4.274 -2.420 1.00 93.19 71 ASP A N 1
ATOM 596 C CA . ASP A 1 71 ? 2.681 -4.411 -2.385 1.00 93.19 71 ASP A CA 1
ATOM 597 C C . ASP A 1 71 ? 3.241 -4.709 -3.771 1.00 93.19 71 ASP A C 1
ATOM 599 O O . ASP A 1 71 ? 2.780 -5.605 -4.482 1.00 93.19 71 ASP A O 1
ATOM 603 N N . VAL A 1 72 ? 4.285 -3.958 -4.114 1.00 91.19 72 VAL A N 1
ATOM 604 C CA . VAL A 1 72 ? 5.024 -4.066 -5.371 1.00 91.19 72 VAL A CA 1
ATOM 605 C C . VAL A 1 72 ? 6.506 -4.098 -5.058 1.00 91.19 72 VAL A C 1
ATOM 607 O O . VAL A 1 72 ? 7.019 -3.240 -4.326 1.00 91.19 72 VAL A O 1
ATOM 610 N N . ARG A 1 73 ? 7.209 -5.060 -5.657 1.00 87.50 73 ARG A N 1
ATOM 611 C CA . ARG A 1 73 ? 8.660 -5.231 -5.508 1.00 87.50 73 ARG A CA 1
ATOM 612 C C . ARG A 1 73 ? 9.445 -3.958 -5.831 1.00 87.50 73 ARG A C 1
ATOM 614 O O . ARG A 1 73 ? 8.990 -3.088 -6.575 1.00 87.50 73 ARG A O 1
ATOM 621 N N . GLY A 1 74 ? 10.624 -3.842 -5.231 1.00 85.38 74 GLY A N 1
ATOM 622 C CA . GLY A 1 74 ? 11.627 -2.846 -5.605 1.00 85.38 74 GLY A CA 1
ATOM 623 C C . GLY A 1 74 ? 12.609 -3.442 -6.615 1.00 85.38 74 GLY A C 1
ATOM 624 O O . GLY A 1 74 ? 12.213 -4.178 -7.526 1.00 85.38 74 GLY A O 1
ATOM 625 N N . TYR A 1 75 ? 13.899 -3.170 -6.406 1.00 81.25 75 TYR A N 1
ATOM 626 C CA . TYR A 1 75 ? 14.984 -3.840 -7.128 1.00 81.25 75 TYR A CA 1
ATOM 627 C C . TYR A 1 75 ? 15.006 -5.351 -6.847 1.00 81.25 75 TYR A C 1
ATOM 629 O O . TYR A 1 75 ? 15.152 -6.153 -7.768 1.00 81.25 75 TYR A O 1
ATOM 637 N N . SER A 1 76 ? 14.785 -5.732 -5.589 1.00 77.38 76 SER A N 1
ATOM 638 C CA . SER A 1 76 ? 14.789 -7.108 -5.086 1.00 77.38 76 SER A CA 1
ATOM 639 C C . SER A 1 76 ? 13.526 -7.398 -4.253 1.00 77.38 76 SER A C 1
ATOM 641 O O . SER A 1 76 ? 12.515 -6.692 -4.370 1.00 77.38 76 SER A O 1
ATOM 643 N N . TRP A 1 77 ? 13.568 -8.469 -3.454 1.00 69.00 77 TRP A N 1
ATOM 644 C CA . TRP A 1 77 ? 12.556 -8.807 -2.450 1.00 69.00 77 TRP A CA 1
ATOM 645 C C . TRP A 1 77 ? 12.349 -7.659 -1.440 1.00 69.00 77 TRP A C 1
ATOM 647 O O . TRP A 1 77 ? 13.169 -6.740 -1.352 1.00 69.00 77 TRP A O 1
ATOM 657 N N . THR A 1 78 ? 11.220 -7.648 -0.724 1.00 72.88 78 THR A N 1
ATOM 658 C CA . THR A 1 78 ? 10.887 -6.538 0.176 1.00 72.88 78 THR A CA 1
ATOM 659 C C . THR A 1 78 ? 10.277 -7.019 1.484 1.00 72.88 78 THR A C 1
ATOM 661 O O . THR A 1 78 ? 9.131 -7.450 1.522 1.00 72.88 78 THR A O 1
ATOM 664 N N . ASP A 1 79 ? 10.979 -6.746 2.590 1.00 80.00 79 ASP A N 1
ATOM 665 C CA . ASP A 1 79 ? 10.498 -6.970 3.966 1.00 80.00 79 ASP A CA 1
ATOM 666 C C . ASP A 1 79 ? 9.113 -6.365 4.261 1.00 80.00 79 ASP A C 1
ATOM 668 O O . ASP A 1 79 ? 8.454 -6.711 5.246 1.00 80.00 79 ASP A O 1
ATOM 672 N N . ARG A 1 80 ? 8.659 -5.427 3.420 1.00 87.19 80 ARG A N 1
ATOM 673 C CA . ARG A 1 80 ? 7.380 -4.739 3.560 1.00 87.19 80 ARG A CA 1
ATOM 674 C C . ARG A 1 80 ? 6.206 -5.711 3.594 1.00 87.19 80 ARG A C 1
ATOM 676 O O . ARG A 1 80 ? 5.305 -5.486 4.398 1.00 87.19 80 ARG A O 1
ATOM 683 N N . VAL A 1 81 ? 6.209 -6.770 2.782 1.00 89.19 81 VAL A N 1
ATOM 684 C CA . VAL A 1 81 ? 5.074 -7.705 2.673 1.00 89.19 81 VAL A CA 1
ATOM 685 C C . VAL A 1 81 ? 4.686 -8.271 4.036 1.00 89.19 81 VAL A C 1
ATOM 687 O O . VAL A 1 81 ? 3.528 -8.174 4.443 1.00 89.19 81 VAL A O 1
ATOM 690 N N . LYS A 1 82 ? 5.670 -8.790 4.780 1.00 88.69 82 LYS A N 1
ATOM 691 C CA . LYS A 1 82 ? 5.476 -9.378 6.115 1.00 88.69 82 LYS A CA 1
ATOM 692 C C . LYS A 1 82 ? 4.869 -8.371 7.091 1.00 88.69 82 LYS A C 1
ATOM 694 O O . LYS A 1 82 ? 3.994 -8.710 7.885 1.00 88.69 82 LYS A O 1
ATOM 699 N N . VAL A 1 83 ? 5.296 -7.111 7.012 1.00 91.56 83 VAL A N 1
ATOM 700 C CA . VAL A 1 83 ? 4.765 -6.037 7.861 1.00 91.56 83 VAL A CA 1
ATOM 701 C C . VAL A 1 83 ? 3.333 -5.663 7.470 1.00 91.56 83 VAL A C 1
ATOM 703 O O . VAL A 1 83 ? 2.512 -5.458 8.362 1.00 91.56 83 VAL A O 1
ATOM 706 N N . LEU A 1 84 ? 3.010 -5.604 6.172 1.00 94.12 84 LEU A N 1
ATOM 707 C CA . LEU A 1 84 ? 1.663 -5.260 5.695 1.00 94.12 84 LEU A CA 1
ATOM 708 C C . LEU A 1 84 ? 0.615 -6.264 6.180 1.00 94.12 84 LEU A C 1
ATOM 710 O O . LEU A 1 84 ? -0.457 -5.852 6.616 1.00 94.12 84 LEU A O 1
ATOM 714 N N . PHE A 1 85 ? 0.936 -7.561 6.197 1.00 94.12 85 PHE A N 1
ATOM 715 C CA . PHE A 1 85 ? 0.021 -8.577 6.727 1.00 94.12 85 PHE A CA 1
ATOM 716 C C . PHE A 1 85 ? -0.301 -8.383 8.214 1.00 94.12 85 PHE A C 1
ATOM 718 O O . PHE A 1 85 ? -1.413 -8.673 8.653 1.00 94.12 85 PHE A O 1
ATOM 725 N N . HIS A 1 86 ? 0.619 -7.811 8.993 1.00 95.69 86 HIS A N 1
ATOM 726 C CA . HIS A 1 86 ? 0.360 -7.478 10.394 1.00 95.69 86 HIS A CA 1
ATOM 727 C C . HIS A 1 86 ? -0.530 -6.244 10.600 1.00 95.69 86 HIS A C 1
ATOM 729 O O . HIS A 1 86 ? -0.898 -5.982 11.741 1.00 95.69 86 HIS A O 1
ATOM 735 N N . LEU A 1 87 ? -0.894 -5.508 9.543 1.00 95.88 87 LEU A N 1
ATOM 736 C CA . LEU A 1 87 ? -1.870 -4.412 9.609 1.00 95.88 87 LEU A CA 1
ATOM 737 C C . LEU A 1 87 ? -3.323 -4.901 9.482 1.00 95.88 87 LEU A C 1
ATOM 739 O O . LEU A 1 87 ? -4.238 -4.085 9.565 1.00 95.88 87 LEU A O 1
ATOM 743 N N . GLY A 1 88 ? -3.552 -6.207 9.280 1.00 95.25 88 GLY A N 1
ATOM 744 C CA . GLY A 1 88 ? -4.897 -6.797 9.254 1.00 95.25 88 GLY A CA 1
ATOM 745 C C . GLY A 1 88 ? -5.794 -6.218 8.159 1.00 95.25 88 GLY A C 1
ATOM 746 O O . GLY A 1 88 ? -6.983 -5.980 8.377 1.00 95.25 88 GLY A O 1
ATOM 747 N N . ARG A 1 89 ? -5.210 -5.939 6.991 1.00 96.38 89 ARG A N 1
ATOM 748 C CA . ARG A 1 89 ? -5.915 -5.493 5.783 1.00 96.38 89 ARG A CA 1
ATOM 749 C C . ARG A 1 89 ? -5.684 -6.496 4.658 1.00 96.38 89 ARG A C 1
ATOM 751 O O . ARG A 1 89 ? -4.610 -7.099 4.623 1.00 96.38 89 ARG A O 1
ATOM 758 N N . PRO A 1 90 ? -6.631 -6.665 3.720 1.00 96.88 90 PRO A N 1
ATOM 759 C CA . PRO A 1 90 ? -6.348 -7.369 2.480 1.00 96.88 90 PRO A CA 1
ATOM 760 C C . PRO A 1 90 ? -5.179 -6.700 1.746 1.00 96.88 90 PRO A C 1
ATOM 762 O O . PRO A 1 90 ? -5.156 -5.476 1.576 1.00 96.88 90 PRO A O 1
ATOM 765 N N . VAL A 1 91 ? -4.211 -7.518 1.331 1.00 96.19 91 VAL A N 1
ATOM 766 C CA . VAL A 1 91 ? -3.003 -7.082 0.627 1.00 96.19 91 VAL A CA 1
ATOM 767 C C . VAL A 1 91 ? -3.034 -7.628 -0.798 1.00 96.19 91 VAL A C 1
ATOM 769 O O . VAL A 1 91 ? -2.990 -8.839 -1.002 1.00 96.19 91 VAL A O 1
ATOM 772 N N . PHE A 1 92 ? -3.060 -6.739 -1.787 1.00 95.38 92 PHE A N 1
ATOM 773 C CA . PHE A 1 92 ? -2.822 -7.086 -3.183 1.00 95.38 92 PHE A CA 1
ATOM 774 C C . PHE A 1 92 ? -1.320 -7.244 -3.408 1.00 95.38 92 PHE A C 1
ATOM 776 O O . PHE A 1 92 ? -0.558 -6.287 -3.275 1.00 95.38 92 PHE A O 1
ATOM 783 N N . LEU A 1 93 ? -0.874 -8.450 -3.745 1.00 92.06 93 LEU A N 1
ATOM 784 C CA . LEU A 1 93 ? 0.518 -8.700 -4.099 1.00 92.06 93 LEU A CA 1
ATOM 785 C C . LEU A 1 93 ? 0.654 -8.649 -5.618 1.00 92.06 93 LEU A C 1
ATOM 787 O O . LEU A 1 93 ? 0.134 -9.516 -6.312 1.00 92.06 93 LEU A O 1
ATOM 791 N N . VAL A 1 94 ? 1.365 -7.645 -6.134 1.00 90.50 94 VAL A N 1
ATOM 792 C CA . VAL A 1 94 ? 1.735 -7.630 -7.555 1.00 90.50 94 VAL A CA 1
ATOM 793 C C . VAL A 1 94 ? 2.747 -8.741 -7.812 1.00 90.50 94 VAL A C 1
ATOM 795 O O . VAL A 1 94 ? 3.623 -8.994 -6.969 1.00 90.50 94 VAL A O 1
ATOM 798 N N . ASP A 1 95 ? 2.583 -9.405 -8.958 1.00 86.38 95 ASP A N 1
ATOM 799 C CA . ASP A 1 95 ? 3.376 -10.566 -9.338 1.00 86.38 95 ASP A CA 1
ATOM 800 C C . ASP A 1 95 ? 4.879 -10.263 -9.305 1.00 86.38 95 ASP A C 1
ATOM 802 O O . ASP A 1 95 ? 5.340 -9.147 -9.579 1.00 86.38 95 ASP A O 1
ATOM 806 N N . ARG A 1 96 ? 5.652 -11.257 -8.872 1.00 82.69 96 ARG A N 1
ATOM 807 C CA . ARG A 1 96 ? 7.064 -11.093 -8.530 1.00 82.69 96 ARG A CA 1
ATOM 808 C C . ARG A 1 96 ? 7.831 -12.399 -8.751 1.00 82.69 96 ARG A C 1
ATOM 810 O O . ARG A 1 96 ? 7.388 -13.451 -8.302 1.00 82.69 96 ARG A O 1
ATOM 817 N N . PRO A 1 97 ? 9.035 -12.340 -9.347 1.00 81.50 97 PRO A N 1
ATOM 818 C CA . PRO A 1 97 ? 9.857 -13.532 -9.543 1.00 81.50 97 PRO A CA 1
ATOM 819 C C . PRO A 1 97 ? 10.531 -14.011 -8.248 1.00 81.50 97 PRO A C 1
ATOM 821 O O . PRO A 1 97 ? 10.865 -15.183 -8.133 1.00 81.50 97 PRO A O 1
ATOM 824 N N . TYR A 1 98 ? 10.733 -13.122 -7.267 1.00 77.12 98 TYR A N 1
ATOM 825 C CA . TYR A 1 98 ? 11.335 -13.470 -5.978 1.00 77.12 98 TYR A CA 1
ATOM 826 C C . TYR A 1 98 ? 10.240 -13.733 -4.946 1.00 77.12 98 TYR A C 1
ATOM 828 O O . TYR A 1 98 ? 9.387 -12.869 -4.727 1.00 77.12 98 TYR A O 1
ATOM 836 N N . LYS A 1 99 ? 10.287 -14.908 -4.316 1.00 71.50 99 LYS A N 1
ATOM 837 C CA . LYS A 1 99 ? 9.386 -15.332 -3.238 1.00 71.50 99 LYS A CA 1
ATOM 838 C C . LYS A 1 99 ? 10.168 -15.385 -1.923 1.00 71.50 99 LYS A C 1
ATOM 840 O O . LYS A 1 99 ? 11.365 -15.667 -1.945 1.00 71.50 99 LYS A O 1
ATOM 845 N N . GLU A 1 100 ? 9.497 -15.044 -0.827 1.00 67.62 100 GLU A N 1
ATOM 846 C CA . GLU A 1 100 ? 10.046 -15.015 0.540 1.00 67.62 100 GLU A CA 1
ATOM 847 C C . GLU A 1 100 ? 9.681 -16.262 1.338 1.00 67.62 100 GLU A C 1
ATOM 849 O O . GLU A 1 100 ? 8.642 -16.879 1.007 1.00 67.62 100 GLU A O 1
#

Nearest PDB structures (foldseek):
  8avq-assembly4_D  TM=6.440E-01  e=4.042E-02  Paramecium bursaria Chlorella virus 1
  8asa-assembly8_H  TM=7.071E-01  e=1.406E-01  Paramecium bursaria Chlorella virus 1
  8btn-assembly1_B  TM=3.443E-01  e=4.889E-01  Bacillus cereus MSX-D12
  5g1o-assembly2_A  TM=4.904E-01  e=3.498E+00  Homo sapiens

pLDDT: mean 88.51, std 10.88, range [48.97, 98.06]

Solvent-accessible surface area (backbone atoms only — not comparable to full-atom values): 5831 Å² total; per-residue (Å²): 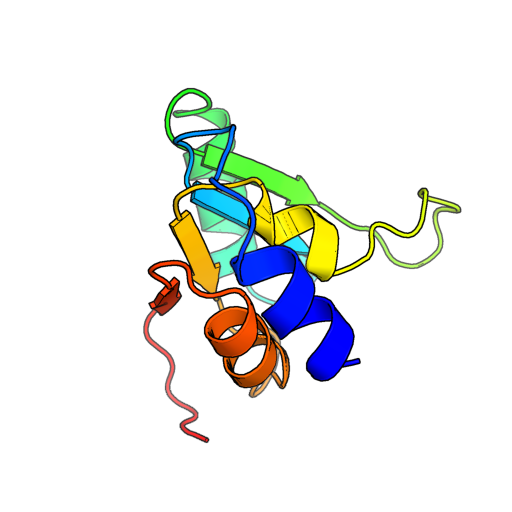112,63,70,56,19,43,59,36,26,74,48,79,52,79,39,85,26,37,34,41,72,42,58,40,92,43,26,72,68,44,47,52,49,48,56,50,24,73,76,38,57,85,51,27,49,69,43,82,46,65,89,83,60,94,62,82,86,73,61,76,47,66,58,24,40,27,44,27,35,52,45,72,63,47,84,52,79,59,77,58,59,69,53,49,58,38,22,68,39,59,68,47,72,55,89,67,94,69,82,134

Secondary structure (DSSP, 8-state):
-HHHHHHHHHSPPSEEEEEEEE-GGG-HHHHHHHHHHHH-TTTEEEEE--BTB------GGGGGGEEEEEE---SS--THHHHHHTTTS-EEE---S---

Foldseek 3Di:
DLVLLLVLLPDDAQAAAEEDEEAQVQDVVSVVVVVVCVVCVNRYDYYHDDPPPPDDPDDPSVCLNYQEYEDDDGNADDPVVVSVVSNNHHYHYDDDPDDD

Sequence (100 aa):
MLNKCRKAAEEKWKDPRICWKGNVKTNVSRMQLLYISERFPEYFSFEMVEKGKKGKYVPMTE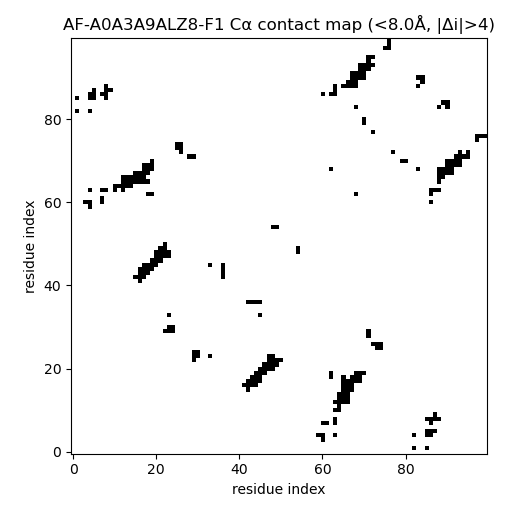QAQYKYLIDVRGYSWTDRVKVLFHLGRPVFLVDRPYKE

Organism: NCBI:txid2320100

Radius of gyration: 13.17 Å; Cα contacts (8 Å, |Δi|>4): 147; chains: 1; bounding box: 28×31×32 Å

Mean predicted aligned error: 4.38 Å

InterPro domains:
  IPR006598 Glycosyl transferase CAP10 domain [PF05686] (8-100)